Protein AF-K0YIC5-F1 (afdb_monomer)

Nearest PDB structures (foldseek):
  1g2r-assembly1_A  TM=7.621E-01  e=2.620E-04  Streptococcus pneumoniae

Foldseek 3Di:
DAAALQPRDDDPQLQWWKWAADPVHNQEIATDNPVPDDDFIHTHRLDPVSVVSCQVVVSVCVRHVHDDHHHCVNSVVVSVVVCVVPPPDPPPPPPDD

Mean predicted aligned error: 5.54 Å

Secondary structure (DSSP, 8-state):
-EE-TTT--EE-GGGSEEEEE-SS-TTBEEE-TT--S-S-EEEE-SSHHHHHHHHHHTHHHHHHT--S--B-HHHHHHHHHHHHHTS----------

pLDDT: mean 91.83, std 13.24, range [51.75, 98.75]

Organism: NCBI:txid883169

Radius of gyration: 15.88 Å; Cα contacts (8 Å, |Δi|>4): 148; chains: 1; bounding box: 50×41×35 Å

Solvent-accessible surface area (backbone atoms only — not comparable to full-atom values): 5702 Å² total; per-residue (Å²): 119,43,51,22,61,46,77,66,50,72,42,54,61,91,70,34,32,35,32,26,54,33,94,92,40,82,54,30,34,33,61,27,81,83,68,75,71,71,79,64,58,42,36,32,49,75,41,73,68,37,50,54,47,16,59,80,66,52,30,59,31,65,62,56,72,52,83,70,82,63,47,47,64,52,36,54,52,51,34,57,49,50,52,61,75,66,48,76,79,76,76,78,77,82,77,88,130

Sequence (97 aa):
MRTCIATRRTRPAGELMRVALDPKDPGRVLADPNRALPGRGAWLTPSLEALRQAEKRRAFPRALRVSGPLDTSHVESAIAARDREHAPERRIRTTED

InterPro domains:
  IPR007393 YlxR domain [PF04296] (2-69)
  IPR035931 YlxR-like superfamily [G3DSA:3.30.1230.10] (1-91)
  IPR035931 YlxR-like superfamily [SSF64376] (1-72)
  IPR037465 YlxR [PTHR34215] (1-87)

Structure (mmCIF, N/CA/C/O backbone):
data_AF-K0YIC5-F1
#
_entry.id   AF-K0YIC5-F1
#
loop_
_atom_site.group_PDB
_atom_site.id
_atom_site.type_symbol
_atom_site.label_atom_id
_atom_site.label_alt_id
_atom_site.label_comp_id
_atom_site.label_asym_id
_atom_site.label_entity_id
_atom_site.label_seq_id
_atom_site.pdbx_PDB_ins_code
_atom_site.Cartn_x
_atom_site.Cartn_y
_atom_site.Cartn_z
_atom_site.occupancy
_atom_site.B_iso_or_equiv
_atom_site.auth_seq_id
_atom_site.auth_comp_id
_atom_site.auth_asym_id
_atom_site.auth_atom_id
_atom_site.pdbx_PDB_model_num
ATOM 1 N N . MET A 1 1 ? -7.682 -15.467 8.603 1.00 95.50 1 MET A N 1
ATOM 2 C CA . MET A 1 1 ? -6.879 -14.354 9.166 1.00 95.50 1 MET A CA 1
ATOM 3 C C . MET A 1 1 ? -5.782 -13.934 8.194 1.00 95.50 1 MET A C 1
ATOM 5 O O . MET A 1 1 ? -5.326 -14.771 7.422 1.00 95.50 1 MET A O 1
ATOM 9 N N . ARG A 1 2 ? -5.381 -12.657 8.208 1.00 98.12 2 ARG A N 1
ATOM 10 C CA . ARG A 1 2 ? -4.298 -12.066 7.395 1.00 98.12 2 ARG A CA 1
ATOM 11 C C . ARG A 1 2 ? -3.490 -11.081 8.243 1.00 98.12 2 ARG A C 1
ATOM 13 O O . ARG A 1 2 ? -3.982 -10.632 9.271 1.00 98.12 2 ARG A O 1
ATOM 20 N N . THR A 1 3 ? -2.276 -10.735 7.821 1.00 98.56 3 THR A N 1
ATOM 21 C CA . THR A 1 3 ? -1.377 -9.860 8.592 1.00 98.56 3 THR A CA 1
ATOM 22 C C . THR A 1 3 ? -1.058 -8.593 7.818 1.00 98.56 3 THR A C 1
ATOM 24 O O . THR A 1 3 ? -0.590 -8.663 6.683 1.00 98.56 3 THR A O 1
ATOM 27 N N . CYS A 1 4 ? -1.269 -7.442 8.453 1.00 98.75 4 CYS A N 1
ATOM 28 C CA . CYS A 1 4 ? -0.909 -6.150 7.887 1.00 98.75 4 CYS A CA 1
ATOM 29 C C . CYS A 1 4 ? 0.615 -6.033 7.721 1.00 98.75 4 CYS A C 1
ATOM 31 O O . CYS A 1 4 ? 1.375 -6.267 8.666 1.00 98.75 4 CYS A O 1
ATOM 33 N N . ILE A 1 5 ? 1.076 -5.647 6.530 1.00 98.56 5 ILE A N 1
ATOM 34 C CA . ILE A 1 5 ? 2.508 -5.505 6.229 1.00 98.56 5 ILE A CA 1
ATOM 35 C C . ILE A 1 5 ? 3.165 -4.326 6.955 1.00 98.56 5 ILE A C 1
ATOM 37 O O . ILE A 1 5 ? 4.371 -4.358 7.190 1.00 98.56 5 ILE A O 1
ATOM 41 N N . ALA A 1 6 ? 2.377 -3.319 7.343 1.00 98.38 6 ALA A N 1
ATOM 42 C CA . ALA A 1 6 ? 2.847 -2.141 8.066 1.00 98.38 6 ALA A CA 1
ATOM 43 C C . ALA A 1 6 ? 2.965 -2.403 9.573 1.00 98.38 6 ALA A C 1
ATOM 45 O O . ALA A 1 6 ? 4.043 -2.273 10.163 1.00 98.38 6 ALA A O 1
ATOM 46 N N . THR A 1 7 ? 1.848 -2.821 10.176 1.00 97.69 7 THR A N 1
ATOM 47 C CA . THR A 1 7 ? 1.680 -2.908 11.633 1.00 97.69 7 THR A CA 1
ATOM 48 C C . THR A 1 7 ? 2.015 -4.284 12.198 1.00 97.69 7 THR A C 1
ATOM 50 O O . THR A 1 7 ? 2.132 -4.422 13.412 1.00 97.69 7 THR A O 1
ATOM 53 N N . ARG A 1 8 ? 2.135 -5.312 11.343 1.00 97.88 8 ARG A N 1
ATOM 54 C CA . ARG A 1 8 ? 2.302 -6.729 11.721 1.00 97.88 8 ARG A CA 1
ATOM 55 C C . ARG A 1 8 ? 1.152 -7.303 12.559 1.00 97.88 8 ARG A C 1
ATOM 57 O O . ARG A 1 8 ? 1.241 -8.446 12.996 1.00 97.88 8 ARG A O 1
ATOM 64 N N . ARG A 1 9 ? 0.049 -6.565 12.729 1.00 98.25 9 ARG A N 1
ATOM 65 C CA . ARG A 1 9 ? -1.160 -7.057 13.400 1.00 98.25 9 ARG A CA 1
ATOM 66 C C . ARG A 1 9 ? -1.925 -8.011 12.485 1.00 98.25 9 ARG A C 1
ATOM 68 O O . ARG A 1 9 ? -2.081 -7.749 11.289 1.00 98.25 9 ARG A O 1
ATOM 75 N N . THR A 1 10 ? -2.421 -9.097 13.064 1.00 98.44 10 THR A N 1
ATOM 76 C CA . THR A 1 10 ? -3.261 -10.083 12.379 1.00 98.44 10 THR A CA 1
ATOM 77 C C . THR A 1 10 ? -4.734 -9.727 12.567 1.00 98.44 10 THR A C 1
ATOM 79 O O . THR A 1 10 ? -5.155 -9.413 13.677 1.00 98.44 10 THR A O 1
ATOM 82 N N . ARG A 1 11 ? -5.511 -9.726 11.481 1.00 98.00 11 ARG A N 1
ATOM 83 C CA . ARG A 1 11 ? -6.923 -9.307 11.434 1.00 98.00 11 ARG A CA 1
ATOM 84 C C . ARG A 1 11 ? -7.720 -10.199 10.464 1.00 98.00 11 ARG A C 1
ATOM 86 O O . ARG A 1 11 ? -7.112 -10.892 9.630 1.00 98.00 11 ARG A O 1
ATOM 93 N N . PRO A 1 12 ? -9.061 -10.219 10.536 1.00 98.19 12 PRO A N 1
ATOM 94 C CA . PRO A 1 12 ? -9.900 -10.763 9.473 1.00 98.19 12 PRO A CA 1
ATOM 95 C C . PRO A 1 12 ? -9.589 -10.102 8.126 1.00 98.19 12 PRO A C 1
ATOM 97 O O . PRO A 1 12 ? -9.233 -8.929 8.060 1.00 98.19 12 PRO A O 1
ATOM 100 N N . ALA A 1 13 ? -9.734 -10.846 7.028 1.00 96.44 13 ALA A N 1
ATOM 101 C CA . ALA A 1 13 ? -9.438 -10.311 5.697 1.00 96.44 13 ALA A CA 1
ATOM 102 C C . ALA A 1 13 ? -10.381 -9.165 5.288 1.00 96.44 13 ALA A C 1
ATOM 104 O O . ALA A 1 13 ? -9.991 -8.360 4.459 1.00 96.44 13 ALA A O 1
ATOM 105 N N . GLY A 1 14 ? -11.592 -9.092 5.856 1.00 95.81 14 GLY A N 1
ATOM 106 C CA . GLY A 1 14 ? -12.535 -7.991 5.621 1.00 95.81 14 GLY A CA 1
ATOM 107 C C . GLY A 1 14 ? -12.151 -6.676 6.309 1.00 95.81 14 GLY A C 1
ATOM 108 O O . GLY A 1 14 ? -12.619 -5.622 5.899 1.00 95.81 14 GLY A O 1
ATOM 109 N N . GLU A 1 15 ? -11.269 -6.717 7.312 1.00 96.50 15 GLU A N 1
ATOM 110 C CA . GLU A 1 15 ? -10.740 -5.519 7.984 1.00 96.50 15 GLU A CA 1
ATOM 111 C C . GLU A 1 15 ? -9.442 -4.996 7.349 1.00 96.50 15 GLU A C 1
ATOM 113 O O . GLU A 1 15 ? -8.908 -3.965 7.763 1.00 96.50 15 GLU A O 1
ATOM 118 N N . LEU A 1 16 ? -8.890 -5.723 6.376 1.00 98.12 16 LEU A N 1
ATOM 119 C CA . LEU A 1 16 ? -7.682 -5.342 5.656 1.00 98.12 16 LEU A CA 1
ATOM 120 C C . LEU A 1 16 ? -8.009 -5.132 4.181 1.00 98.12 16 LEU A C 1
ATOM 122 O O . LEU A 1 16 ? -8.845 -5.815 3.599 1.00 98.12 16 LEU A O 1
ATOM 126 N N . MET A 1 17 ? -7.277 -4.227 3.553 1.00 98.38 17 MET A N 1
ATOM 127 C CA . MET A 1 17 ? -7.296 -4.039 2.114 1.00 98.38 17 MET A CA 1
ATOM 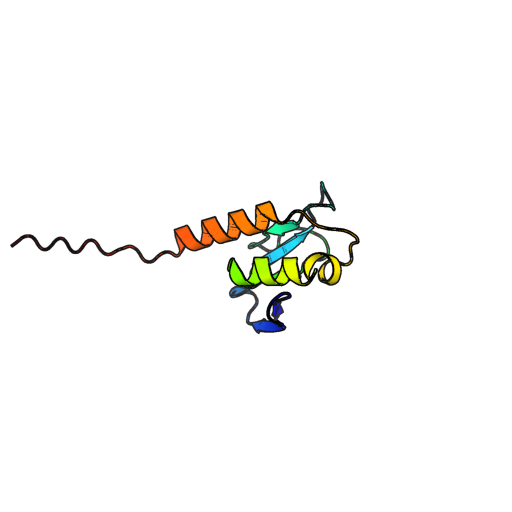128 C C . MET A 1 17 ? -6.178 -4.873 1.490 1.00 98.38 17 MET A C 1
ATOM 130 O O . MET A 1 17 ? -5.024 -4.809 1.932 1.00 98.38 17 MET A O 1
ATOM 134 N N . ARG A 1 18 ? -6.507 -5.674 0.469 1.00 98.69 18 ARG A N 1
ATOM 135 C CA . ARG A 1 18 ? -5.475 -6.287 -0.370 1.00 98.69 18 ARG A CA 1
ATOM 136 C C . ARG A 1 18 ? -4.888 -5.207 -1.274 1.00 98.69 18 ARG A C 1
ATOM 138 O O . ARG A 1 18 ? -5.602 -4.341 -1.768 1.00 98.69 18 ARG A O 1
ATOM 145 N N . VAL A 1 19 ? -3.586 -5.283 -1.482 1.00 98.69 19 VAL A N 1
ATOM 146 C CA . VAL A 1 19 ? -2.854 -4.516 -2.490 1.00 98.69 19 VAL A CA 1
ATOM 147 C C . VAL A 1 19 ? -2.100 -5.489 -3.388 1.00 98.69 19 VAL A C 1
ATOM 149 O O . VAL A 1 19 ? -1.693 -6.561 -2.925 1.00 98.69 19 VAL A O 1
ATOM 152 N N . ALA A 1 20 ? -1.910 -5.144 -4.653 1.00 98.44 20 ALA A N 1
ATOM 153 C CA . ALA A 1 20 ? -1.198 -5.974 -5.622 1.00 98.44 20 ALA A CA 1
ATOM 154 C C . ALA A 1 20 ? -0.398 -5.102 -6.590 1.00 98.44 20 ALA A C 1
ATOM 156 O O . ALA A 1 20 ? -0.635 -3.901 -6.675 1.00 98.44 20 ALA A O 1
ATOM 157 N N . LEU A 1 21 ? 0.556 -5.701 -7.298 1.00 98.06 21 LEU A N 1
ATOM 158 C CA . LEU A 1 21 ? 1.244 -5.011 -8.389 1.00 98.06 21 LEU A CA 1
ATOM 159 C C . LEU A 1 21 ? 0.266 -4.757 -9.537 1.00 98.06 21 LEU A C 1
ATOM 161 O O . LEU A 1 21 ? -0.606 -5.592 -9.795 1.00 98.06 21 LEU A O 1
ATOM 165 N N . ASP A 1 22 ? 0.429 -3.629 -10.220 1.00 97.00 22 ASP A N 1
ATOM 166 C CA . ASP A 1 22 ? -0.269 -3.378 -11.475 1.00 97.00 22 ASP A CA 1
ATOM 167 C C . ASP A 1 22 ? 0.240 -4.380 -12.532 1.00 97.00 22 ASP A C 1
ATOM 169 O O . ASP A 1 22 ? 1.442 -4.423 -12.810 1.00 97.00 22 ASP A O 1
ATOM 173 N N . PRO A 1 23 ? -0.634 -5.209 -13.137 1.00 94.19 23 PRO A N 1
ATOM 174 C CA . PRO A 1 23 ? -0.230 -6.135 -14.195 1.00 94.19 23 PRO A CA 1
ATOM 175 C C . PRO A 1 23 ? 0.366 -5.444 -15.430 1.00 94.19 23 PRO A C 1
ATOM 177 O O . PRO A 1 23 ? 1.040 -6.102 -16.220 1.00 94.19 23 PRO A O 1
ATOM 180 N N . LYS A 1 24 ? 0.087 -4.148 -15.618 1.00 94.69 24 LYS A N 1
ATOM 181 C CA . LYS A 1 24 ? 0.586 -3.337 -16.736 1.00 94.69 24 LYS A CA 1
ATOM 182 C C . LYS A 1 24 ? 1.838 -2.537 -16.378 1.00 94.69 24 LYS A C 1
ATOM 184 O O . LYS A 1 24 ? 2.574 -2.159 -17.283 1.00 94.69 24 LYS A O 1
ATOM 189 N N . ASP A 1 25 ? 2.077 -2.295 -15.090 1.00 94.31 25 ASP A N 1
ATOM 190 C CA . ASP A 1 25 ? 3.224 -1.536 -14.590 1.00 94.31 25 ASP A CA 1
ATOM 191 C C . ASP A 1 25 ? 3.739 -2.123 -13.257 1.00 94.31 25 ASP A C 1
ATOM 193 O O . ASP A 1 25 ? 3.255 -1.776 -12.177 1.00 94.31 25 ASP A O 1
ATOM 197 N N . PRO A 1 26 ? 4.763 -2.993 -13.279 1.00 87.50 26 PRO A N 1
ATOM 198 C CA . 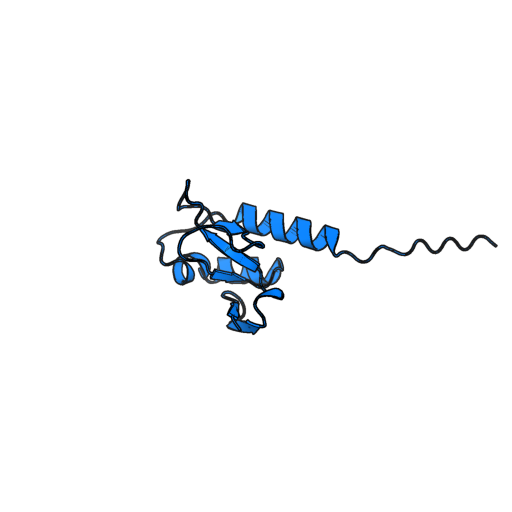PRO A 1 26 ? 5.280 -3.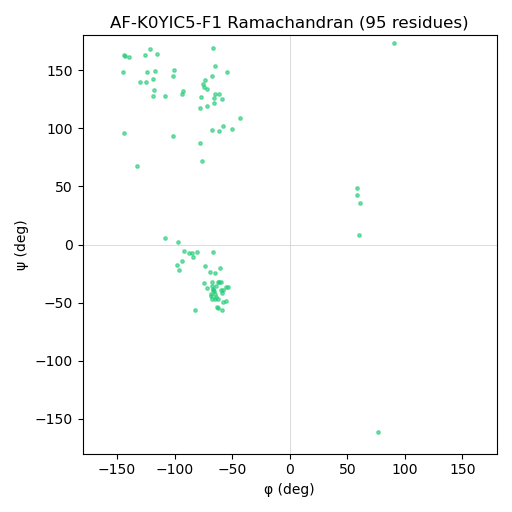617 -12.062 1.00 87.50 26 PRO A CA 1
ATOM 199 C C . PRO A 1 26 ? 5.951 -2.626 -11.089 1.00 87.50 26 PRO A C 1
ATOM 201 O O . PRO A 1 26 ? 6.297 -3.028 -9.976 1.00 87.50 26 PRO A O 1
ATOM 204 N N . GLY A 1 27 ? 6.130 -1.353 -11.471 1.00 95.25 27 GLY A N 1
ATOM 205 C CA . GLY A 1 27 ? 6.566 -0.270 -10.585 1.00 95.25 27 GLY A CA 1
ATOM 206 C C . GLY A 1 27 ? 5.445 0.321 -9.724 1.00 95.25 27 GLY A C 1
ATOM 207 O O . GLY A 1 27 ? 5.722 1.125 -8.832 1.00 95.25 27 GLY A O 1
ATOM 208 N N . ARG A 1 28 ? 4.190 -0.088 -9.945 1.00 97.12 28 ARG A N 1
ATOM 209 C CA . ARG A 1 28 ? 3.006 0.488 -9.305 1.00 97.12 28 ARG A CA 1
ATOM 210 C C . ARG A 1 28 ? 2.245 -0.532 -8.467 1.00 97.12 28 ARG A C 1
ATOM 212 O O . ARG A 1 28 ? 2.091 -1.696 -8.835 1.00 97.12 28 ARG A O 1
ATOM 219 N N . VAL A 1 29 ? 1.728 -0.078 -7.326 1.00 98.31 29 VAL A N 1
ATOM 220 C CA . VAL A 1 29 ? 0.866 -0.862 -6.437 1.00 98.31 29 VAL A CA 1
ATOM 221 C C . VAL A 1 29 ? -0.560 -0.339 -6.511 1.00 98.31 29 VAL A C 1
ATOM 223 O O . VAL A 1 29 ? -0.826 0.840 -6.283 1.00 98.31 29 VAL A O 1
ATOM 226 N N . LEU A 1 30 ? -1.495 -1.247 -6.767 1.00 98.56 30 LEU A N 1
ATOM 227 C CA . LEU A 1 30 ? -2.922 -0.973 -6.816 1.00 98.56 30 LEU A CA 1
ATOM 228 C C . LEU A 1 30 ? -3.610 -1.427 -5.529 1.00 98.56 30 LEU A C 1
ATOM 230 O O . LEU A 1 30 ? -3.270 -2.457 -4.935 1.00 98.56 30 LEU A O 1
ATOM 234 N N . ALA A 1 31 ? -4.622 -0.662 -5.123 1.00 98.50 31 ALA A N 1
ATOM 235 C CA . ALA A 1 31 ? -5.604 -1.121 -4.151 1.00 98.50 31 ALA A CA 1
ATOM 236 C C . ALA A 1 31 ? -6.508 -2.168 -4.811 1.00 98.50 31 ALA A C 1
ATOM 238 O O . ALA A 1 31 ? -6.993 -1.957 -5.919 1.00 98.50 31 ALA A O 1
ATOM 239 N N . ASP A 1 32 ? -6.754 -3.279 -4.122 1.00 98.25 32 ASP A N 1
ATOM 240 C CA . ASP A 1 32 ? -7.577 -4.381 -4.617 1.00 98.25 32 ASP A CA 1
ATOM 241 C C . ASP A 1 32 ? -8.593 -4.834 -3.553 1.00 98.25 32 ASP A C 1
ATOM 243 O O . ASP A 1 32 ? -8.483 -5.931 -2.994 1.00 98.25 32 ASP A O 1
ATOM 247 N N . PRO A 1 33 ? -9.585 -3.988 -3.216 1.00 95.69 33 PRO A N 1
ATOM 248 C CA . PRO A 1 33 ? -10.574 -4.302 -2.182 1.00 95.69 33 PRO A CA 1
ATOM 249 C C . PRO A 1 33 ? -11.383 -5.568 -2.510 1.00 95.69 33 PRO A C 1
ATOM 251 O O . PRO A 1 33 ? -11.716 -6.337 -1.606 1.00 95.69 33 PRO A O 1
ATOM 254 N N . ASN A 1 34 ? -11.622 -5.827 -3.801 1.00 95.69 34 ASN A N 1
ATOM 255 C CA . A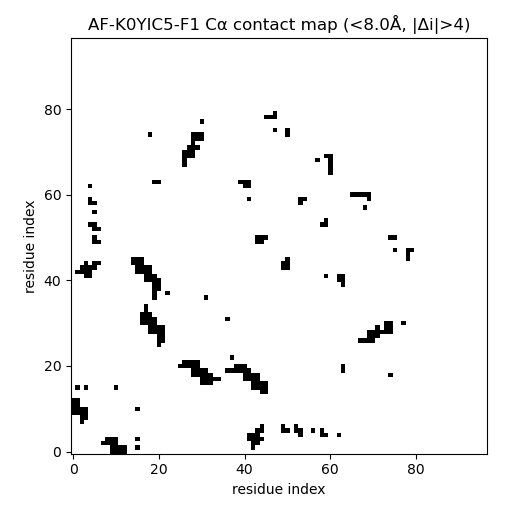SN A 1 34 ? -12.387 -6.977 -4.290 1.00 95.69 34 ASN A CA 1
ATOM 256 C C . ASN A 1 34 ? -11.545 -8.250 -4.454 1.00 95.69 34 ASN A C 1
ATOM 258 O O . ASN A 1 34 ? -12.103 -9.326 -4.664 1.00 95.69 34 ASN A O 1
ATOM 262 N N . ARG A 1 35 ? -10.219 -8.158 -4.289 1.00 96.69 35 ARG A N 1
ATOM 263 C CA . ARG A 1 35 ? -9.279 -9.286 -4.387 1.00 96.69 35 ARG A CA 1
ATOM 264 C C . ARG A 1 35 ? -9.293 -9.944 -5.771 1.00 96.69 35 ARG A C 1
ATOM 266 O O . ARG A 1 35 ? -9.172 -11.164 -5.869 1.00 96.69 35 ARG A O 1
ATOM 273 N N . ALA A 1 36 ? -9.471 -9.134 -6.810 1.00 97.00 36 ALA A N 1
ATOM 274 C CA . ALA A 1 36 ? -9.652 -9.577 -8.187 1.00 97.00 36 ALA A CA 1
ATOM 275 C C . ALA A 1 36 ? -8.355 -9.534 -9.012 1.00 97.00 36 ALA A C 1
ATOM 277 O O . ALA A 1 36 ? -8.277 -10.179 -10.056 1.00 97.00 36 ALA A O 1
ATOM 278 N N . LEU A 1 37 ? -7.330 -8.796 -8.565 1.00 97.25 37 LEU A N 1
ATOM 279 C CA . LEU A 1 37 ? -6.088 -8.672 -9.329 1.00 97.25 37 LEU A CA 1
ATOM 280 C C . LEU A 1 37 ? -5.241 -9.953 -9.234 1.00 97.25 37 LEU A C 1
ATOM 282 O O . LEU A 1 37 ? -5.047 -10.474 -8.124 1.00 97.25 37 LEU A O 1
ATOM 286 N N . PRO A 1 38 ? -4.681 -10.444 -10.357 1.00 95.12 38 PRO A N 1
ATOM 287 C CA . PRO A 1 38 ? -3.898 -11.672 -10.375 1.00 95.12 38 PRO A CA 1
ATOM 288 C C . PRO A 1 38 ? -2.582 -11.535 -9.595 1.00 95.12 38 PRO A C 1
ATOM 290 O O . PRO A 1 38 ? -2.151 -10.452 -9.202 1.00 95.12 38 PRO A O 1
ATOM 293 N N . GLY A 1 39 ? -1.921 -12.671 -9.374 1.00 92.44 39 GLY A N 1
ATOM 294 C CA . GLY A 1 39 ? -0.577 -12.710 -8.806 1.00 92.44 39 GLY A CA 1
ATOM 295 C C . GLY A 1 39 ? -0.508 -12.480 -7.294 1.00 92.44 39 GLY A C 1
ATOM 296 O O . GLY A 1 39 ? -1.463 -12.680 -6.535 1.00 92.44 39 GLY A O 1
ATOM 297 N N . ARG A 1 40 ? 0.691 -12.121 -6.829 1.00 91.75 40 ARG A N 1
ATOM 298 C CA . ARG A 1 40 ? 0.988 -11.951 -5.405 1.00 91.75 40 ARG A CA 1
ATOM 299 C C . ARG A 1 40 ? 0.429 -10.624 -4.903 1.00 91.75 40 ARG A C 1
ATOM 301 O O . ARG A 1 40 ? 0.762 -9.570 -5.427 1.00 91.75 40 ARG A O 1
ATOM 308 N N . GLY A 1 41 ? -0.357 -10.696 -3.834 1.00 96.75 41 GLY A N 1
ATOM 309 C CA . GLY A 1 41 ? -0.826 -9.522 -3.109 1.00 96.75 41 GLY A CA 1
ATOM 310 C C . GLY A 1 41 ? -0.289 -9.471 -1.686 1.00 96.75 41 GLY A C 1
ATOM 311 O O . GLY A 1 41 ? 0.163 -10.475 -1.129 1.00 96.75 41 GLY A O 1
ATOM 312 N N . ALA A 1 42 ? -0.392 -8.294 -1.089 1.00 98.44 42 ALA A N 1
ATOM 313 C CA . ALA A 1 42 ? -0.106 -8.034 0.310 1.00 98.44 42 ALA A CA 1
ATOM 314 C C . ALA A 1 42 ? -1.345 -7.457 1.005 1.00 98.44 42 ALA A C 1
ATOM 316 O O . ALA A 1 42 ? -2.321 -7.094 0.353 1.00 98.44 42 ALA A O 1
ATOM 317 N N . TRP A 1 43 ? -1.320 -7.397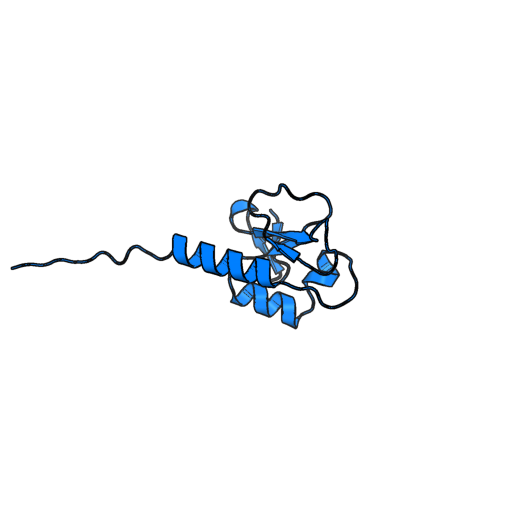 2.334 1.00 98.69 43 TRP A N 1
ATOM 318 C CA . TRP A 1 43 ? -2.449 -6.918 3.130 1.00 98.69 43 TRP A CA 1
ATOM 319 C C . TRP A 1 43 ? -2.056 -5.684 3.922 1.00 98.69 43 TRP A C 1
ATOM 321 O O . TRP A 1 43 ? -1.019 -5.677 4.588 1.00 98.69 43 TRP A O 1
ATOM 331 N N . LEU A 1 44 ? -2.902 -4.664 3.877 1.00 98.75 44 LEU A N 1
ATOM 332 C CA . LEU A 1 44 ? -2.685 -3.384 4.530 1.00 98.75 44 LEU A CA 1
ATOM 333 C C . LEU A 1 44 ? -3.925 -3.014 5.346 1.00 98.75 44 LEU A C 1
ATOM 335 O O . LEU A 1 44 ? -5.053 -3.233 4.918 1.00 98.75 44 LEU A O 1
ATOM 339 N N . THR A 1 45 ? -3.726 -2.457 6.536 1.00 98.31 45 THR A N 1
ATOM 340 C CA . THR A 1 45 ? -4.813 -1.770 7.245 1.00 98.31 45 THR A CA 1
ATOM 341 C C . THR A 1 45 ? -5.181 -0.529 6.425 1.00 98.31 45 THR A C 1
ATOM 343 O O . THR A 1 45 ? -4.264 0.222 6.104 1.00 98.31 45 THR A O 1
ATOM 346 N N . PRO A 1 46 ? -6.451 -0.306 6.044 1.00 97.50 46 PRO A N 1
ATOM 347 C CA . PRO A 1 46 ? -6.820 0.796 5.156 1.00 97.50 46 PRO A CA 1
ATOM 348 C C . PRO A 1 46 ? -6.811 2.137 5.908 1.00 97.50 46 PRO A C 1
ATOM 350 O O . PRO A 1 46 ? -7.860 2.673 6.234 1.00 97.50 46 PRO A O 1
ATOM 353 N N . SER A 1 47 ? -5.620 2.639 6.235 1.00 97.75 47 SER A N 1
ATOM 354 C CA . SER A 1 47 ? -5.401 3.941 6.865 1.00 97.75 47 SER A CA 1
ATOM 355 C C . SER A 1 47 ? -4.115 4.585 6.350 1.00 97.75 47 SER A C 1
ATOM 357 O O . SER A 1 47 ? -3.136 3.894 6.040 1.00 97.75 47 SER A O 1
ATOM 359 N N . LEU A 1 48 ? -4.090 5.921 6.296 1.00 98.00 48 LEU A N 1
ATOM 360 C CA . LEU A 1 48 ? -2.911 6.674 5.850 1.00 98.00 48 LEU A CA 1
ATOM 361 C C . LEU A 1 48 ? -1.688 6.421 6.745 1.00 98.00 48 LEU A C 1
ATOM 363 O O . LEU A 1 48 ? -0.559 6.386 6.262 1.00 98.00 48 LEU A O 1
ATOM 367 N N . GLU A 1 49 ? -1.897 6.181 8.041 1.00 98.31 49 GLU A N 1
ATOM 368 C CA . GLU A 1 49 ? -0.820 5.824 8.970 1.00 98.31 49 GLU A CA 1
ATOM 369 C C . GLU A 1 49 ? -0.143 4.503 8.575 1.00 98.31 49 GLU A C 1
ATOM 371 O O . GLU A 1 49 ? 1.087 4.423 8.503 1.00 98.31 49 GLU A O 1
ATOM 376 N N . ALA A 1 50 ? -0.935 3.470 8.267 1.00 98.50 50 ALA A N 1
ATOM 377 C CA . ALA A 1 50 ? -0.405 2.177 7.853 1.00 98.50 50 ALA A CA 1
ATOM 378 C C . ALA A 1 50 ? 0.310 2.270 6.498 1.00 98.50 50 ALA A C 1
ATOM 380 O O . ALA A 1 50 ? 1.364 1.654 6.330 1.00 98.50 50 ALA A O 1
ATOM 381 N N . LEU A 1 51 ? -0.218 3.060 5.557 1.00 98.69 51 LEU A N 1
ATOM 382 C CA . LEU A 1 51 ? 0.429 3.318 4.269 1.00 98.69 51 LEU A CA 1
ATOM 383 C C . LEU A 1 51 ? 1.820 3.943 4.455 1.00 98.69 51 LEU A C 1
ATOM 385 O O . LEU A 1 51 ? 2.822 3.341 4.061 1.00 98.69 51 LEU A O 1
ATOM 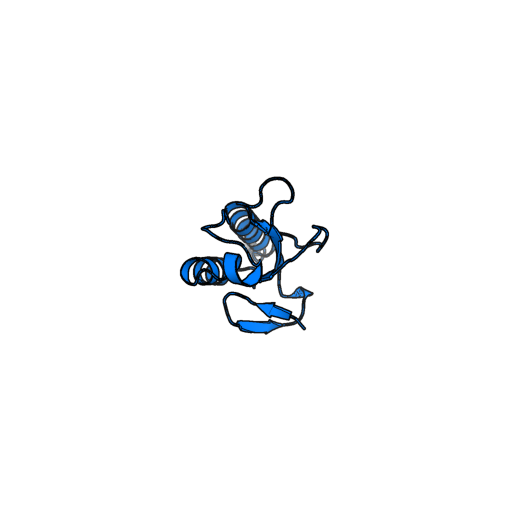389 N N . ARG A 1 52 ? 1.896 5.075 5.165 1.00 98.44 52 ARG A N 1
ATOM 390 C CA . ARG A 1 52 ? 3.160 5.781 5.443 1.00 98.4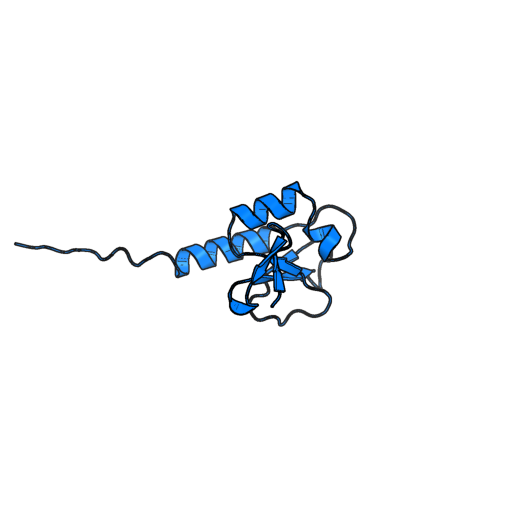4 52 ARG A CA 1
ATOM 391 C C . ARG A 1 52 ? 4.161 4.895 6.180 1.00 98.44 52 ARG A C 1
ATOM 393 O O . ARG A 1 52 ? 5.362 4.904 5.901 1.00 98.44 52 ARG A O 1
ATOM 400 N N . GLN A 1 53 ? 3.681 4.089 7.129 1.00 98.62 53 GLN A N 1
ATOM 401 C CA . GLN A 1 53 ? 4.526 3.144 7.853 1.00 98.62 53 GLN A CA 1
ATOM 402 C C . GLN A 1 53 ? 5.067 2.035 6.935 1.00 98.62 53 GLN A C 1
ATOM 404 O O . GLN A 1 53 ? 6.234 1.649 7.074 1.00 98.62 53 GLN A O 1
ATOM 409 N N . ALA A 1 54 ? 4.257 1.518 6.005 1.00 98.44 54 ALA A N 1
ATOM 410 C CA . ALA A 1 54 ? 4.693 0.531 5.021 1.00 98.44 54 ALA A CA 1
ATOM 411 C C . ALA A 1 54 ? 5.746 1.103 4.061 1.00 98.44 54 ALA A C 1
ATOM 413 O O . ALA A 1 54 ? 6.749 0.430 3.807 1.00 98.44 54 ALA A O 1
ATOM 414 N N . GLU A 1 55 ? 5.569 2.335 3.585 1.00 97.94 55 GLU A N 1
ATOM 415 C CA . GLU A 1 55 ? 6.527 3.041 2.722 1.00 97.94 55 GLU A CA 1
ATOM 416 C C . GLU A 1 55 ? 7.863 3.257 3.431 1.00 97.94 55 GLU A C 1
ATOM 418 O O . GLU A 1 55 ? 8.894 2.764 2.969 1.00 97.94 55 GLU A O 1
ATOM 423 N N . LYS A 1 56 ? 7.839 3.880 4.619 1.00 97.44 56 LYS A N 1
ATOM 424 C CA . LYS A 1 56 ? 9.045 4.167 5.416 1.00 97.44 56 LYS A CA 1
ATOM 425 C C . LYS A 1 56 ? 9.867 2.910 5.694 1.00 97.44 56 LYS A C 1
ATOM 427 O O . LYS A 1 56 ? 11.095 2.945 5.724 1.00 97.44 56 LYS A O 1
ATOM 432 N N . ARG A 1 57 ? 9.190 1.780 5.908 1.00 96.00 57 ARG A N 1
ATOM 433 C CA . ARG A 1 57 ? 9.846 0.497 6.175 1.00 96.00 57 ARG A CA 1
ATOM 434 C C . ARG A 1 57 ? 10.256 -0.232 4.896 1.00 96.00 57 ARG A C 1
ATOM 436 O O . ARG A 1 57 ? 10.993 -1.202 5.004 1.00 96.00 57 ARG A O 1
ATOM 443 N N . ARG A 1 58 ? 9.837 0.180 3.698 1.00 96.31 58 ARG A N 1
ATOM 444 C CA . ARG A 1 58 ? 9.960 -0.610 2.454 1.00 96.31 58 ARG A CA 1
ATOM 445 C C . ARG A 1 58 ? 9.242 -1.962 2.557 1.00 96.31 58 ARG A C 1
ATOM 447 O O . ARG A 1 58 ? 9.783 -3.006 2.192 1.00 96.31 58 ARG A O 1
ATOM 454 N N . ALA A 1 59 ? 8.041 -1.968 3.129 1.00 97.94 59 ALA A N 1
ATOM 455 C CA . ALA A 1 59 ? 7.255 -3.182 3.328 1.00 97.94 59 ALA A CA 1
ATOM 456 C C . ALA A 1 59 ? 6.634 -3.704 2.022 1.00 97.94 59 ALA A C 1
ATOM 458 O O . ALA A 1 59 ? 6.551 -4.921 1.859 1.00 97.94 59 ALA A O 1
ATOM 459 N N . PHE A 1 60 ? 6.249 -2.824 1.086 1.00 98.19 60 PHE A N 1
ATOM 460 C CA . PHE A 1 60 ? 5.652 -3.239 -0.191 1.00 98.19 60 PHE A CA 1
ATOM 461 C C . PHE A 1 60 ? 6.608 -4.076 -1.052 1.00 98.19 60 PHE A C 1
ATOM 463 O O . PHE A 1 60 ? 6.237 -5.212 -1.351 1.00 98.19 60 PHE A O 1
ATOM 470 N N . PRO A 1 61 ? 7.845 -3.629 -1.368 1.00 97.12 61 PRO A N 1
ATOM 471 C CA . PRO A 1 61 ? 8.749 -4.427 -2.200 1.00 97.12 61 PRO A CA 1
ATOM 472 C C . PRO A 1 61 ? 9.056 -5.790 -1.567 1.00 97.12 61 PRO A C 1
ATOM 474 O O . PRO A 1 61 ? 9.024 -6.824 -2.230 1.00 97.12 61 PRO A O 1
ATOM 477 N N . ARG A 1 62 ? 9.226 -5.825 -0.236 1.00 96.81 62 ARG A N 1
ATOM 478 C CA . ARG A 1 62 ? 9.451 -7.065 0.524 1.00 96.81 62 ARG A CA 1
ATOM 479 C C . ARG A 1 62 ? 8.258 -8.021 0.475 1.00 96.81 62 ARG A C 1
ATOM 481 O O . ARG A 1 62 ? 8.443 -9.220 0.276 1.00 96.81 62 ARG A O 1
ATOM 488 N N . ALA A 1 63 ? 7.040 -7.516 0.660 1.00 97.38 63 ALA A N 1
ATOM 489 C CA . ALA A 1 63 ? 5.833 -8.341 0.655 1.00 97.38 63 ALA A CA 1
ATOM 490 C C . ALA A 1 63 ? 5.472 -8.845 -0.751 1.00 97.38 63 ALA A C 1
ATOM 492 O O . ALA A 1 63 ? 5.045 -9.992 -0.907 1.00 97.38 63 ALA A O 1
ATOM 493 N N . LEU A 1 64 ? 5.679 -8.001 -1.764 1.00 97.19 64 LEU A N 1
ATOM 494 C CA . LEU A 1 64 ? 5.372 -8.286 -3.165 1.00 97.19 64 LEU A CA 1
ATOM 495 C C . LEU A 1 64 ? 6.523 -8.993 -3.899 1.00 97.19 64 LEU A C 1
ATOM 497 O O . LEU A 1 64 ? 6.307 -9.497 -4.994 1.00 97.19 64 LEU A O 1
ATOM 501 N N . ARG A 1 65 ? 7.694 -9.138 -3.258 1.00 95.75 65 ARG A N 1
ATOM 502 C CA . ARG A 1 65 ? 8.916 -9.759 -3.805 1.00 95.75 65 ARG A CA 1
ATOM 503 C C . ARG A 1 65 ? 9.418 -9.078 -5.081 1.00 95.75 65 ARG A C 1
ATOM 505 O O . ARG A 1 65 ? 9.733 -9.745 -6.060 1.00 95.75 65 ARG A O 1
ATOM 512 N N . VAL A 1 66 ? 9.510 -7.756 -5.035 1.00 94.94 66 VAL A N 1
ATOM 513 C CA . VAL A 1 66 ? 10.066 -6.930 -6.112 1.00 94.94 66 VAL A CA 1
ATOM 514 C C . VAL A 1 66 ? 11.170 -6.027 -5.581 1.00 94.94 66 VAL A C 1
ATOM 516 O O . VAL A 1 66 ? 11.298 -5.819 -4.371 1.00 94.94 66 VAL A O 1
ATOM 519 N N . SER A 1 67 ? 11.973 -5.508 -6.502 1.00 92.25 67 SER A N 1
ATOM 520 C CA . SER A 1 67 ? 13.073 -4.593 -6.214 1.00 92.25 67 SER A CA 1
ATOM 521 C C . SER A 1 67 ? 12.662 -3.153 -6.499 1.00 92.25 67 SER A C 1
ATOM 523 O O . SER A 1 67 ? 11.885 -2.898 -7.411 1.00 92.25 67 SER A O 1
ATOM 525 N N . GLY A 1 68 ? 13.245 -2.215 -5.754 1.00 88.81 68 GLY A N 1
ATOM 526 C CA . GLY A 1 68 ? 13.067 -0.782 -5.986 1.00 88.81 68 GLY A CA 1
ATOM 527 C C . GLY A 1 68 ? 11.902 -0.143 -5.219 1.00 88.81 68 GLY A C 1
ATOM 528 O O . GLY A 1 68 ? 11.168 -0.825 -4.495 1.00 88.81 68 GLY A O 1
ATOM 529 N N . PRO A 1 69 ? 11.790 1.194 -5.297 1.00 91.38 69 PRO A N 1
ATOM 530 C CA . PRO A 1 69 ? 10.615 1.911 -4.822 1.00 91.38 69 PRO A CA 1
ATOM 531 C C . PRO A 1 69 ? 9.392 1.533 -5.665 1.00 91.38 69 PRO A C 1
ATOM 533 O O . PRO A 1 69 ? 9.527 1.144 -6.821 1.00 91.38 69 PRO A O 1
ATOM 536 N N . LEU A 1 70 ? 8.206 1.654 -5.075 1.00 97.19 70 LEU A N 1
ATOM 537 C CA . LEU A 1 70 ? 6.941 1.414 -5.759 1.00 97.19 70 LEU A CA 1
ATOM 538 C C . LEU A 1 70 ? 6.058 2.648 -5.622 1.00 97.19 70 LEU A C 1
ATOM 540 O O . LEU A 1 70 ? 6.005 3.230 -4.537 1.00 97.19 70 LEU A O 1
ATOM 544 N N . ASP A 1 71 ? 5.356 3.007 -6.693 1.00 97.94 71 ASP A N 1
ATOM 545 C CA . ASP A 1 71 ? 4.307 4.021 -6.650 1.00 97.94 71 ASP A CA 1
ATOM 546 C C . ASP A 1 71 ? 3.076 3.468 -5.915 1.00 97.94 71 ASP A C 1
ATOM 548 O O . ASP A 1 71 ? 2.472 2.471 -6.319 1.00 97.94 71 ASP A O 1
ATOM 552 N N . THR A 1 72 ? 2.714 4.124 -4.817 1.00 98.56 72 THR A N 1
ATOM 553 C CA . THR A 1 72 ? 1.590 3.793 -3.934 1.00 98.56 72 THR A CA 1
ATOM 554 C C . THR A 1 72 ? 0.430 4.787 -4.044 1.00 98.56 72 THR A C 1
ATOM 556 O O . THR A 1 72 ? -0.556 4.649 -3.315 1.00 98.56 72 THR A O 1
ATOM 559 N N . SER A 1 73 ? 0.485 5.745 -4.975 1.00 98.44 73 SER A N 1
ATOM 560 C CA . SER A 1 73 ? -0.517 6.810 -5.152 1.00 98.44 73 SER A CA 1
ATOM 561 C C . SER A 1 73 ? -1.953 6.289 -5.310 1.00 98.44 73 SER A C 1
ATOM 563 O O . SER A 1 73 ? -2.907 6.859 -4.771 1.00 98.44 73 SER A O 1
ATOM 565 N N . HIS A 1 74 ? -2.129 5.155 -5.996 1.00 98.44 74 HIS A N 1
ATOM 566 C CA . HIS A 1 74 ? -3.435 4.509 -6.140 1.00 98.44 74 HIS A CA 1
ATOM 567 C C . HIS A 1 74 ? -3.952 3.949 -4.805 1.00 98.44 74 HIS A C 1
ATOM 569 O O . HIS A 1 74 ? -5.156 3.969 -4.540 1.00 98.44 74 HIS A O 1
ATOM 575 N N . VAL A 1 75 ? -3.061 3.436 -3.953 1.00 98.69 75 VAL A N 1
ATOM 576 C CA . VAL A 1 75 ? -3.416 2.949 -2.612 1.00 98.69 75 VAL A CA 1
ATOM 577 C C . VAL A 1 75 ? -3.826 4.116 -1.718 1.00 98.69 75 VAL A C 1
ATOM 579 O O . VAL A 1 75 ? -4.846 4.021 -1.039 1.00 98.69 75 VAL A O 1
ATOM 582 N N . GLU A 1 76 ? -3.080 5.223 -1.754 1.00 98.56 76 GLU A N 1
ATOM 583 C CA . GLU A 1 76 ? -3.415 6.448 -1.018 1.00 98.56 76 GLU A CA 1
ATOM 584 C C . GLU A 1 76 ? -4.792 6.985 -1.414 1.00 98.56 76 GLU A C 1
ATOM 586 O O . GLU A 1 76 ? -5.644 7.216 -0.554 1.00 98.56 76 GLU A O 1
ATOM 591 N N . SER A 1 77 ? -5.040 7.097 -2.721 1.00 98.31 77 SER A N 1
ATOM 592 C CA . SER A 1 77 ? -6.314 7.575 -3.268 1.00 98.31 77 SER A CA 1
ATOM 593 C C . SER A 1 77 ? -7.492 6.705 -2.822 1.00 98.31 77 SER A C 1
ATOM 595 O O . SER A 1 77 ? -8.539 7.231 -2.445 1.00 98.31 77 SER A O 1
ATOM 597 N N . ALA A 1 78 ? -7.315 5.380 -2.813 1.00 97.88 78 ALA A N 1
ATOM 598 C CA . ALA A 1 78 ? -8.341 4.443 -2.365 1.00 97.88 78 ALA A CA 1
ATOM 599 C C . ALA A 1 78 ? -8.631 4.560 -0.859 1.00 97.88 78 ALA A C 1
ATOM 601 O O . ALA A 1 78 ? -9.792 4.496 -0.458 1.00 97.88 78 ALA A O 1
ATOM 602 N N . ILE A 1 79 ? -7.604 4.766 -0.025 1.00 97.88 79 ILE A N 1
ATOM 603 C CA . ILE A 1 79 ? -7.783 5.012 1.416 1.00 97.88 79 ILE A CA 1
ATOM 604 C C . ILE A 1 79 ? -8.527 6.331 1.632 1.00 97.88 79 ILE A C 1
ATOM 606 O O . ILE A 1 79 ? -9.508 6.361 2.366 1.00 97.88 79 ILE A O 1
AT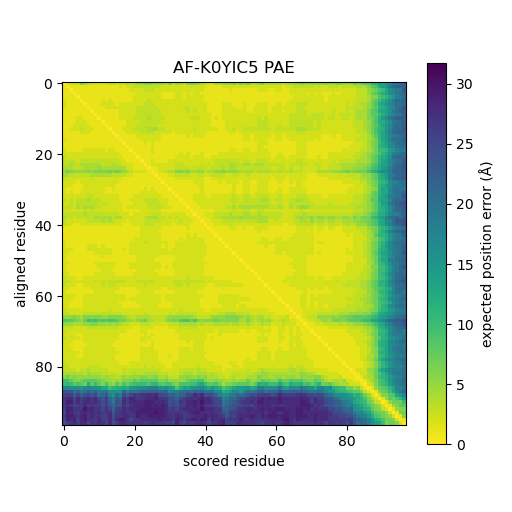OM 610 N N . ALA A 1 80 ? -8.125 7.400 0.943 1.00 96.00 80 ALA A N 1
ATOM 611 C CA . ALA A 1 80 ? -8.775 8.700 1.065 1.00 96.00 80 ALA A CA 1
ATOM 612 C C . ALA A 1 80 ? -10.240 8.685 0.589 1.00 96.00 80 ALA A C 1
ATOM 614 O O . ALA A 1 80 ? -11.073 9.388 1.159 1.00 96.00 80 ALA A O 1
ATOM 615 N N . ALA A 1 81 ? -10.563 7.912 -0.455 1.00 94.75 81 ALA A N 1
ATOM 616 C CA . ALA A 1 81 ? -11.941 7.712 -0.907 1.00 94.75 81 ALA A CA 1
ATOM 617 C C . ALA A 1 81 ? -12.757 6.923 0.129 1.00 94.75 81 ALA A C 1
ATOM 619 O O . ALA A 1 81 ? -13.828 7.372 0.532 1.00 94.75 81 ALA A O 1
ATOM 620 N N . ARG A 1 82 ? -12.198 5.820 0.643 1.00 93.19 82 ARG A N 1
ATOM 621 C CA . ARG A 1 82 ? -12.809 5.029 1.717 1.00 93.19 82 ARG A CA 1
ATOM 622 C C . ARG A 1 82 ? -13.107 5.887 2.946 1.00 93.19 82 ARG A C 1
ATOM 624 O O . ARG A 1 82 ? -14.217 5.827 3.461 1.00 93.19 82 ARG A O 1
ATOM 631 N N . ASP A 1 83 ? -12.148 6.681 3.412 1.00 90.56 83 ASP A N 1
ATOM 632 C CA . ASP A 1 83 ? -12.316 7.517 4.606 1.00 90.56 83 ASP A CA 1
ATOM 633 C C . ASP A 1 83 ? -13.426 8.565 4.421 1.00 90.56 83 ASP A C 1
ATOM 635 O O . ASP A 1 83 ? -14.134 8.876 5.375 1.00 90.56 83 ASP A O 1
ATOM 639 N N . ARG A 1 84 ? -13.631 9.069 3.194 1.00 88.75 84 ARG A N 1
ATOM 640 C CA . ARG A 1 84 ? -14.753 9.965 2.864 1.00 88.75 84 ARG A CA 1
ATOM 641 C C . ARG A 1 84 ? -16.103 9.255 2.913 1.00 88.75 84 ARG A C 1
ATOM 643 O O . ARG A 1 84 ? -17.050 9.819 3.444 1.00 88.75 84 ARG A O 1
ATOM 650 N N . GLU A 1 85 ? -16.184 8.034 2.392 1.00 85.25 85 GLU A N 1
ATOM 651 C CA . GLU A 1 85 ? -17.408 7.216 2.415 1.00 85.25 85 GLU A CA 1
ATOM 652 C C . GLU A 1 85 ? -17.787 6.764 3.832 1.00 85.25 85 GLU A C 1
ATOM 654 O O . GLU A 1 85 ? -18.963 6.619 4.144 1.00 85.25 85 GLU A O 1
ATOM 659 N N . HIS A 1 86 ? -16.791 6.538 4.693 1.00 78.00 86 HIS A N 1
ATOM 660 C CA . HIS A 1 86 ? -16.984 6.078 6.073 1.00 78.00 86 HIS A CA 1
ATOM 661 C C . HIS A 1 86 ? -16.971 7.225 7.094 1.00 78.00 86 HIS A C 1
ATOM 663 O O . HIS A 1 86 ? -17.061 6.968 8.299 1.00 78.00 86 HIS A O 1
ATOM 669 N N . ALA A 1 87 ? -16.835 8.479 6.651 1.00 69.50 87 ALA A N 1
ATOM 670 C CA . ALA A 1 87 ? -16.963 9.624 7.535 1.00 69.50 87 ALA A CA 1
ATOM 671 C C . ALA A 1 87 ? -18.383 9.614 8.122 1.00 69.50 87 ALA A C 1
ATOM 673 O O . ALA A 1 87 ? -19.345 9.480 7.364 1.00 69.50 87 ALA A O 1
ATOM 674 N N . PRO A 1 88 ? -18.548 9.734 9.453 1.00 58.97 88 PRO A N 1
ATOM 675 C CA . PRO A 1 88 ? -19.875 9.764 10.037 1.00 58.97 88 PRO A CA 1
ATOM 676 C C . PRO A 1 88 ? -20.621 10.945 9.426 1.00 58.97 88 PRO A C 1
ATOM 678 O O . PRO A 1 88 ? -20.126 12.075 9.479 1.00 58.97 88 PRO A O 1
ATOM 681 N N . GLU A 1 89 ? -21.792 10.677 8.845 1.00 57.22 89 GLU A N 1
ATOM 682 C CA . GLU A 1 89 ? -22.768 11.699 8.493 1.00 57.22 89 GLU A CA 1
ATOM 683 C C . GLU A 1 89 ? -22.843 12.661 9.681 1.00 57.22 89 GLU A C 1
ATOM 685 O O . GLU A 1 89 ? -23.289 12.293 10.775 1.00 57.22 89 GLU A O 1
ATOM 690 N N . ARG A 1 90 ? -22.314 13.883 9.518 1.00 55.22 90 ARG A N 1
ATOM 691 C CA . ARG A 1 90 ? -22.530 14.945 10.494 1.00 55.22 90 ARG A CA 1
ATOM 692 C C . ARG A 1 90 ? -24.030 15.148 10.499 1.00 55.22 90 ARG A C 1
ATOM 694 O O . ARG A 1 90 ? -24.564 15.807 9.617 1.00 55.22 90 ARG A O 1
ATOM 701 N N . ARG A 1 91 ? -24.695 14.526 11.471 1.00 55.09 91 ARG A N 1
ATOM 702 C CA . ARG A 1 91 ? -26.087 14.757 11.819 1.00 55.09 91 ARG A CA 1
ATOM 703 C C . ARG A 1 91 ? -26.237 16.262 11.975 1.00 55.09 91 ARG A C 1
ATOM 705 O O . ARG A 1 91 ? -25.829 16.819 12.994 1.00 55.09 91 ARG A O 1
ATOM 712 N N . ILE A 1 92 ? -26.754 16.905 10.935 1.00 58.47 92 ILE A N 1
ATOM 713 C CA . ILE A 1 92 ? -27.255 18.265 10.997 1.00 58.47 92 ILE A CA 1
ATOM 714 C C . ILE A 1 92 ? -28.336 18.198 12.073 1.00 58.47 92 ILE A C 1
ATOM 716 O O . ILE A 1 92 ? -29.400 17.624 11.867 1.00 58.47 92 ILE A O 1
ATOM 720 N N . ARG A 1 93 ? -28.017 18.672 13.279 1.00 52.59 93 ARG A N 1
ATOM 721 C CA . ARG A 1 93 ? -29.042 19.012 14.257 1.00 52.59 93 ARG A CA 1
ATOM 722 C C . ARG A 1 93 ? -29.587 20.359 13.801 1.00 52.59 93 ARG A C 1
ATOM 724 O O . ARG A 1 93 ? -29.065 21.393 14.196 1.00 52.59 93 ARG A O 1
ATOM 731 N N . THR A 1 94 ? -30.575 20.342 12.914 1.00 54.81 94 THR A N 1
ATOM 732 C CA . THR A 1 94 ? -31.560 21.421 12.860 1.00 54.81 94 THR A CA 1
ATOM 733 C C . THR A 1 94 ? -32.359 21.318 14.152 1.00 54.81 94 THR A C 1
ATOM 735 O O . THR A 1 94 ? -33.210 20.445 14.297 1.00 54.81 94 THR A O 1
ATOM 738 N N . THR A 1 95 ? -32.009 22.140 15.132 1.00 52.38 95 THR A N 1
ATOM 739 C CA . THR A 1 95 ? -32.971 22.593 16.135 1.00 52.38 95 THR A CA 1
ATOM 740 C C . THR A 1 95 ? -33.353 24.002 15.716 1.00 52.38 95 THR A C 1
ATOM 742 O O . THR A 1 95 ? -32.614 24.947 15.984 1.00 52.38 95 THR A O 1
ATOM 745 N N . GLU A 1 96 ? -34.434 24.094 14.948 1.00 51.75 96 GLU A N 1
ATOM 746 C CA . GLU A 1 96 ? -35.324 25.250 14.983 1.00 51.75 96 GLU A CA 1
ATOM 747 C C . GLU A 1 96 ? -36.190 25.074 16.237 1.00 51.75 96 GLU A C 1
ATOM 749 O O . GLU A 1 96 ? -36.835 24.036 16.361 1.00 51.75 96 GLU A O 1
ATOM 754 N N . ASP A 1 97 ? -36.069 26.005 17.186 1.00 52.06 97 ASP A N 1
ATOM 755 C CA . ASP A 1 97 ? -37.111 26.554 18.080 1.00 52.06 97 ASP A CA 1
ATOM 756 C C . ASP A 1 97 ? -36.460 27.539 19.070 1.00 52.06 97 ASP A C 1
ATOM 758 O O . ASP A 1 97 ? -35.510 27.139 19.789 1.00 52.06 97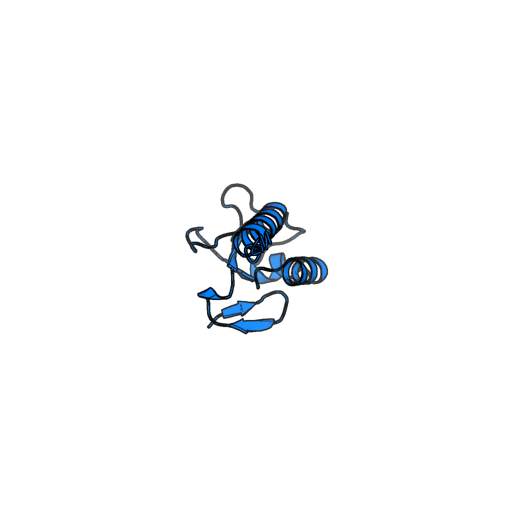 ASP A O 1
#